Protein AF-A0A1F3YHH3-F1 (afdb_monomer)

pLDDT: mean 92.82, std 6.49, range [57.81, 98.06]

Structure (mmCIF, N/CA/C/O backbone):
data_AF-A0A1F3YHH3-F1
#
_entry.id   AF-A0A1F3YHH3-F1
#
loop_
_atom_site.group_PDB
_atom_site.id
_atom_site.type_symbol
_atom_site.label_atom_id
_atom_site.label_alt_id
_atom_site.label_comp_id
_atom_site.label_asym_id
_atom_site.label_entity_id
_atom_site.label_seq_id
_atom_site.pdbx_PDB_ins_code
_atom_site.Cartn_x
_atom_site.Cartn_y
_atom_site.Cartn_z
_atom_site.occupancy
_atom_site.B_iso_or_equiv
_atom_site.auth_seq_id
_atom_site.auth_comp_id
_atom_site.auth_asym_id
_atom_site.auth_atom_id
_atom_site.pdbx_PDB_model_num
ATOM 1 N N . MET A 1 1 ? 7.403 -2.297 -14.780 1.00 81.44 1 MET A N 1
ATOM 2 C CA . MET A 1 1 ? 7.859 -1.143 -13.970 1.00 81.44 1 MET A CA 1
ATOM 3 C C . MET A 1 1 ? 6.810 -0.033 -13.888 1.00 81.44 1 MET A C 1
ATOM 5 O O . MET A 1 1 ? 6.254 0.133 -12.816 1.00 81.44 1 MET A O 1
ATOM 9 N N . VAL A 1 2 ? 6.466 0.667 -14.980 1.00 85.75 2 VAL A N 1
ATOM 10 C CA . VAL A 1 2 ? 5.521 1.812 -14.935 1.00 85.75 2 VAL A CA 1
ATOM 11 C C . VAL A 1 2 ? 4.130 1.431 -14.414 1.00 85.75 2 VAL A C 1
ATOM 13 O O . VAL A 1 2 ? 3.632 2.083 -13.507 1.00 85.75 2 VAL A O 1
ATOM 16 N N . ALA A 1 3 ? 3.534 0.340 -14.909 1.00 89.12 3 ALA A N 1
ATOM 17 C CA . ALA A 1 3 ? 2.219 -0.115 -14.441 1.00 89.12 3 ALA A CA 1
ATOM 18 C C . ALA A 1 3 ? 2.210 -0.485 -12.944 1.00 89.12 3 ALA A C 1
ATOM 20 O O . ALA A 1 3 ? 1.313 -0.079 -12.218 1.00 89.12 3 ALA A O 1
ATOM 21 N N . LEU A 1 4 ? 3.237 -1.199 -12.464 1.00 91.00 4 LEU A N 1
ATOM 22 C CA . LEU A 1 4 ? 3.376 -1.551 -11.043 1.00 91.00 4 LEU A CA 1
ATOM 23 C C . LEU A 1 4 ? 3.613 -0.313 -10.168 1.00 91.00 4 LEU A C 1
ATOM 25 O O . LEU A 1 4 ? 3.065 -0.226 -9.075 1.00 91.00 4 LEU A O 1
ATOM 29 N N . GLY A 1 5 ? 4.383 0.657 -10.670 1.00 89.75 5 GLY A N 1
ATOM 30 C CA . GLY A 1 5 ? 4.576 1.948 -10.015 1.00 89.75 5 GLY A CA 1
ATOM 31 C C . GLY A 1 5 ? 3.264 2.720 -9.901 1.00 89.75 5 GLY A C 1
ATOM 32 O O . GLY A 1 5 ? 2.924 3.168 -8.815 1.00 89.75 5 GLY A O 1
ATOM 33 N N . ALA A 1 6 ? 2.476 2.787 -10.979 1.00 94.62 6 ALA A N 1
ATOM 34 C CA . ALA A 1 6 ? 1.156 3.414 -10.967 1.00 94.62 6 ALA A CA 1
ATOM 35 C C . ALA A 1 6 ? 0.200 2.727 -9.979 1.00 94.62 6 ALA A C 1
ATOM 37 O O . ALA A 1 6 ? -0.467 3.411 -9.208 1.00 94.62 6 ALA A O 1
ATOM 38 N N . VAL A 1 7 ? 0.177 1.389 -9.942 1.00 94.88 7 VAL A N 1
ATOM 39 C CA . VAL A 1 7 ? -0.614 0.62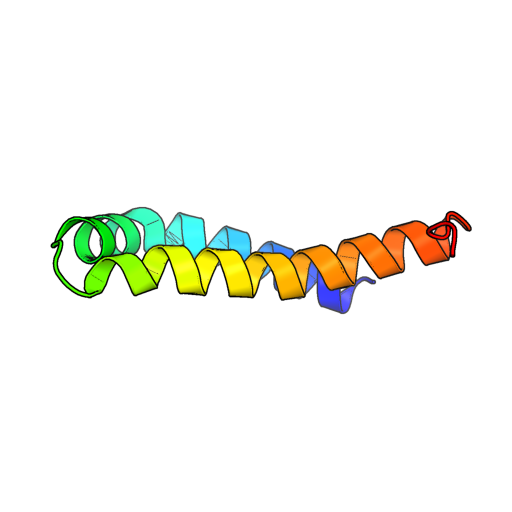7 -8.961 1.00 94.88 7 VAL A CA 1
ATOM 40 C C . VAL A 1 7 ? -0.174 0.953 -7.533 1.00 94.88 7 VAL A C 1
ATOM 42 O O . VAL A 1 7 ? -1.021 1.256 -6.698 1.00 94.88 7 VAL A O 1
ATOM 45 N N . ALA A 1 8 ? 1.131 0.952 -7.247 1.00 93.81 8 ALA A N 1
ATOM 46 C CA . ALA A 1 8 ? 1.645 1.307 -5.926 1.00 93.81 8 ALA A CA 1
ATOM 47 C C . ALA A 1 8 ? 1.273 2.751 -5.541 1.00 93.81 8 ALA A C 1
ATOM 49 O O . ALA A 1 8 ? 0.798 2.983 -4.432 1.00 93.81 8 ALA A O 1
ATOM 50 N N . SER A 1 9 ? 1.41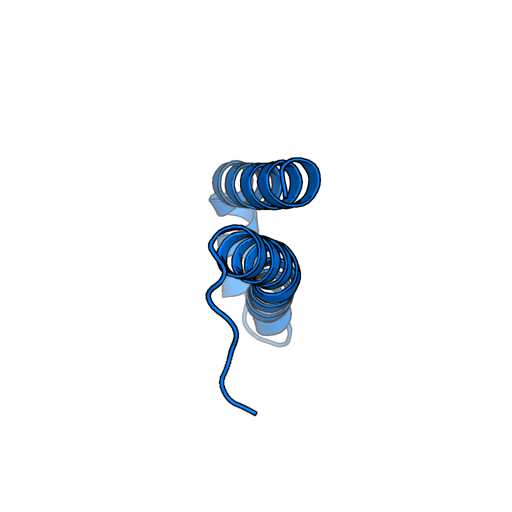5 3.712 -6.457 1.00 94.62 9 SER A N 1
ATOM 51 C CA . SER A 1 9 ? 1.023 5.108 -6.231 1.00 94.62 9 SER A CA 1
ATOM 52 C C . SER A 1 9 ? -0.475 5.259 -5.961 1.00 94.62 9 SER A C 1
ATOM 54 O O . SER A 1 9 ? -0.849 5.986 -5.045 1.00 94.62 9 SER A O 1
ATOM 56 N N . VAL A 1 10 ? -1.331 4.554 -6.709 1.00 97.06 10 VAL A N 1
ATOM 57 C CA . VAL A 1 10 ? -2.785 4.552 -6.483 1.00 97.06 10 VAL A CA 1
ATOM 58 C C . VAL A 1 10 ? -3.124 3.943 -5.127 1.00 97.06 10 VAL A C 1
ATOM 60 O O . VAL A 1 10 ? -3.945 4.508 -4.413 1.00 97.06 10 VAL A O 1
ATOM 63 N N . LEU A 1 11 ? -2.478 2.842 -4.734 1.00 96.44 11 LEU A N 1
ATOM 64 C CA . LEU A 1 11 ? -2.677 2.243 -3.412 1.00 96.44 11 LEU A CA 1
ATOM 65 C C . LEU A 1 11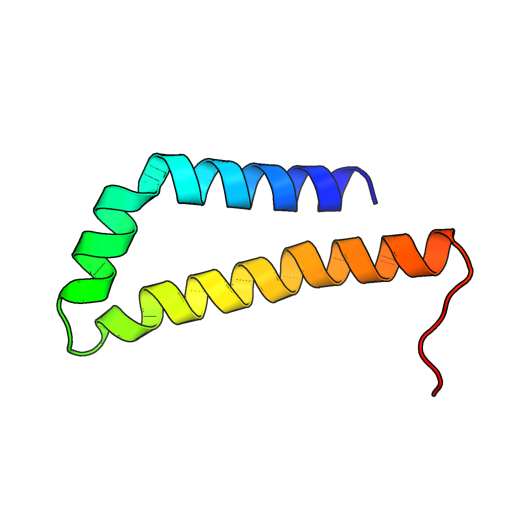 ? -2.333 3.233 -2.293 1.00 96.44 11 LEU A C 1
ATOM 67 O O . LEU A 1 11 ? -3.144 3.416 -1.388 1.00 96.44 11 LEU A O 1
ATOM 71 N N . TYR A 1 12 ? -1.186 3.920 -2.376 1.00 95.94 12 TYR A N 1
ATOM 72 C CA . TYR A 1 12 ? -0.828 4.970 -1.414 1.00 95.94 12 TYR A CA 1
ATOM 73 C C . TYR A 1 12 ? -1.849 6.111 -1.402 1.00 95.94 12 TYR A C 1
ATOM 75 O O . TYR A 1 12 ? -2.288 6.515 -0.329 1.00 95.94 12 TYR A O 1
ATOM 83 N N . ALA A 1 13 ? -2.265 6.602 -2.572 1.00 97.56 13 ALA A N 1
ATOM 84 C CA . ALA A 1 13 ? -3.260 7.665 -2.665 1.00 97.56 13 ALA A CA 1
ATOM 85 C C . ALA A 1 13 ? -4.596 7.253 -2.028 1.00 97.56 13 ALA A C 1
ATOM 87 O O . ALA A 1 13 ? -5.157 8.010 -1.243 1.00 97.56 13 ALA A O 1
ATOM 88 N N . LEU A 1 14 ? -5.079 6.040 -2.310 1.00 97.25 14 LEU A N 1
ATOM 89 C CA . LEU A 1 14 ? -6.304 5.506 -1.716 1.00 97.25 14 LEU A CA 1
ATOM 90 C C . LEU A 1 14 ? -6.188 5.361 -0.198 1.00 97.25 14 LEU A C 1
ATOM 92 O O . LEU A 1 14 ? -7.126 5.720 0.503 1.00 97.25 14 LEU A O 1
ATOM 96 N N . LEU A 1 15 ? -5.052 4.878 0.313 1.00 97.12 15 LEU A N 1
ATOM 97 C CA . LEU A 1 15 ? -4.838 4.749 1.754 1.00 97.12 15 LEU A CA 1
ATOM 98 C C . LEU A 1 15 ? -4.877 6.111 2.457 1.00 97.12 15 LEU A C 1
ATOM 100 O O . LEU A 1 15 ? -5.505 6.217 3.503 1.00 97.12 15 LEU A O 1
ATOM 104 N N . PHE A 1 16 ? -4.267 7.145 1.868 1.00 97.12 16 PHE A N 1
ATOM 105 C CA . PHE A 1 16 ? -4.326 8.510 2.402 1.00 97.12 16 PHE A CA 1
ATOM 106 C C . PHE A 1 16 ? -5.737 9.102 2.337 1.00 97.12 16 PHE A C 1
ATOM 108 O O . PHE A 1 16 ? -6.212 9.677 3.309 1.00 97.12 16 PHE A O 1
ATOM 115 N N . LEU A 1 17 ? -6.442 8.937 1.214 1.00 98.06 17 LEU A N 1
ATOM 116 C CA . LEU A 1 17 ? -7.811 9.446 1.065 1.00 98.06 17 LEU A CA 1
ATOM 117 C C . LEU A 1 17 ? -8.812 8.740 1.993 1.00 98.06 17 LEU A C 1
ATOM 119 O O . LEU A 1 17 ? -9.843 9.315 2.335 1.00 98.06 17 LEU A O 1
ATOM 123 N N . LEU A 1 18 ? -8.519 7.500 2.386 1.00 96.94 18 LEU A N 1
ATOM 124 C CA . LEU A 1 18 ? -9.367 6.665 3.236 1.00 96.94 18 LEU A CA 1
ATOM 125 C C . LEU A 1 18 ? -8.781 6.469 4.643 1.00 96.94 18 LEU A C 1
ATOM 127 O O . LEU A 1 18 ? -9.214 5.562 5.354 1.00 96.94 18 LEU A O 1
ATOM 131 N N . GLU A 1 19 ? -7.826 7.302 5.070 1.00 96.56 19 GLU A N 1
ATOM 132 C CA . GLU A 1 19 ? -7.119 7.114 6.343 1.00 96.56 19 GLU A CA 1
ATOM 133 C C . GLU A 1 19 ? -8.069 7.104 7.550 1.00 96.56 19 GLU A C 1
ATOM 135 O O . GLU A 1 19 ? -7.926 6.264 8.435 1.00 96.56 19 GLU A O 1
ATOM 140 N N . GLY A 1 20 ? -9.091 7.970 7.551 1.00 97.12 20 GLY A N 1
ATOM 141 C CA . GLY A 1 20 ? -10.089 8.054 8.620 1.00 97.12 20 GLY A CA 1
ATOM 142 C C . GLY A 1 20 ? -10.862 6.743 8.804 1.00 97.12 20 GLY A C 1
ATOM 143 O O . GLY A 1 20 ? -10.759 6.1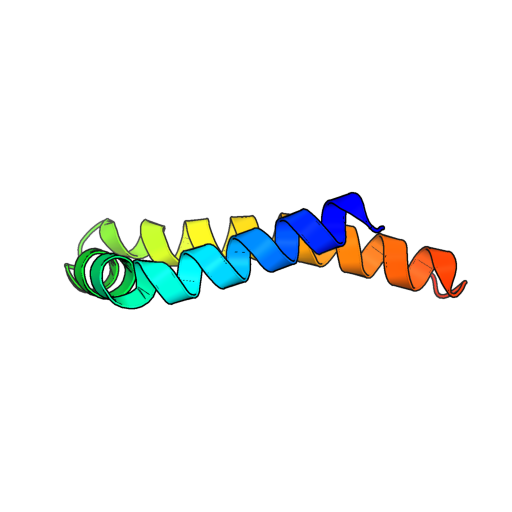35 9.869 1.00 97.12 20 GLY A O 1
ATOM 144 N N . PRO A 1 21 ? -11.575 6.253 7.769 1.00 96.31 21 PRO A N 1
ATOM 145 C CA . PRO A 1 21 ? -12.257 4.960 7.819 1.00 96.31 21 PRO A CA 1
ATOM 146 C C . PRO A 1 21 ? -11.328 3.781 8.124 1.00 96.31 21 PRO A C 1
ATOM 148 O O . PRO A 1 21 ? -11.708 2.872 8.860 1.00 96.31 21 PRO A O 1
ATOM 151 N N . VAL A 1 22 ? -10.108 3.778 7.574 1.00 96.56 22 VAL A N 1
ATOM 152 C CA . VAL A 1 22 ? -9.129 2.714 7.839 1.00 96.56 22 VAL A CA 1
ATOM 153 C C . VAL A 1 22 ? -8.749 2.696 9.316 1.00 96.56 22 VAL A C 1
ATOM 155 O O . VAL A 1 22 ? -8.748 1.622 9.916 1.00 96.56 22 VAL A O 1
ATOM 158 N N . LEU A 1 23 ? -8.468 3.852 9.918 1.00 96.31 23 LEU A N 1
ATOM 159 C CA . LEU A 1 23 ? -8.150 3.960 11.341 1.00 96.31 23 LEU A CA 1
ATOM 160 C C . LEU A 1 23 ? -9.338 3.565 12.216 1.00 96.31 23 LEU A C 1
ATOM 162 O O . LEU A 1 23 ? -9.166 2.765 13.133 1.00 96.31 23 LEU A O 1
ATOM 166 N N . GLU A 1 24 ? -10.531 4.075 11.910 1.00 96.69 24 GLU A N 1
ATOM 167 C CA . GLU A 1 24 ? -11.749 3.774 12.660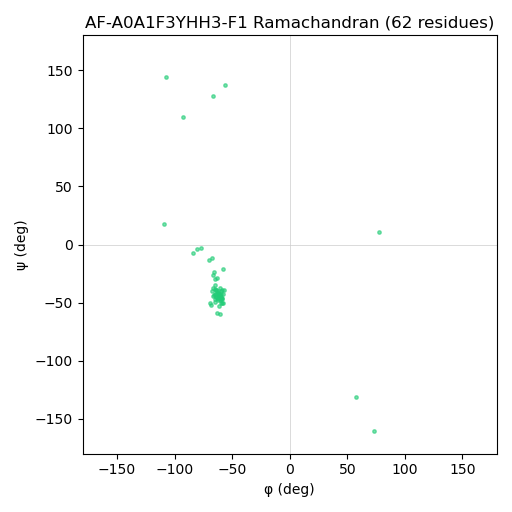 1.00 96.69 24 GLU A CA 1
ATOM 168 C C . GLU A 1 24 ? -12.028 2.272 12.676 1.00 96.69 24 GLU A C 1
ATOM 170 O O . GLU A 1 24 ? -12.200 1.694 13.746 1.00 96.69 24 GLU A O 1
ATOM 175 N N . LEU A 1 25 ? -12.007 1.619 11.511 1.00 95.44 25 LEU A N 1
ATOM 176 C CA . LEU A 1 25 ? -12.218 0.179 11.416 1.00 95.44 25 LEU A CA 1
ATOM 177 C C . LEU A 1 25 ? -11.104 -0.591 12.127 1.00 95.44 25 LEU A C 1
ATOM 179 O O . LEU A 1 25 ? -11.396 -1.490 12.906 1.00 95.44 25 LEU A O 1
ATOM 183 N N . SER A 1 26 ? -9.838 -0.221 11.920 1.00 95.56 26 SER A N 1
ATOM 184 C CA . SER A 1 26 ? -8.692 -0.914 12.531 1.00 95.56 26 SER A CA 1
ATOM 185 C C . SER A 1 26 ? -8.680 -0.821 14.062 1.00 95.56 26 SER A C 1
ATOM 187 O O . SER A 1 26 ? -8.167 -1.721 14.727 1.00 95.56 26 SER A O 1
ATOM 189 N N . ALA A 1 27 ? -9.244 0.250 14.630 1.00 94.94 27 ALA A N 1
ATOM 190 C CA . ALA A 1 27 ? -9.258 0.513 16.067 1.00 94.94 27 ALA A CA 1
ATOM 191 C C . ALA A 1 27 ? -10.399 -0.189 16.829 1.00 94.94 27 ALA A C 1
ATOM 193 O O . ALA A 1 27 ? -10.391 -0.182 18.059 1.00 94.94 27 ALA A O 1
ATOM 194 N N . GLN A 1 28 ? -11.352 -0.831 16.141 1.00 93.44 28 GLN A N 1
ATOM 195 C CA . GLN A 1 28 ? -12.500 -1.501 16.778 1.00 93.44 28 GLN A CA 1
ATOM 196 C C . GLN A 1 28 ? -12.123 -2.745 17.607 1.00 93.44 28 GLN A C 1
ATOM 198 O O . GLN A 1 28 ? -12.944 -3.250 18.373 1.00 93.44 28 GLN A O 1
ATOM 203 N N . GLY A 1 29 ? -10.885 -3.241 17.497 1.00 89.06 29 GLY A N 1
ATOM 204 C CA . GLY A 1 29 ? -10.435 -4.451 18.189 1.00 89.06 29 GLY A CA 1
ATOM 205 C C . GLY A 1 29 ? -11.027 -5.731 17.584 1.00 89.06 29 GLY A C 1
ATOM 206 O O . GLY A 1 29 ? -11.445 -5.755 16.430 1.00 89.06 29 GLY A O 1
ATOM 207 N N . GLY A 1 30 ? -11.030 -6.841 18.326 1.00 94.38 30 GLY A N 1
ATOM 208 C CA . GLY A 1 30 ? -11.539 -8.123 17.815 1.00 94.38 30 GLY A CA 1
ATOM 209 C C . GLY A 1 30 ? -10.805 -8.575 16.548 1.00 94.38 30 GLY A C 1
ATOM 210 O O . GLY A 1 30 ? -9.582 -8.545 16.512 1.00 94.38 30 GLY A O 1
ATOM 211 N N . TRP A 1 31 ? -11.538 -8.968 15.503 1.00 96.06 31 TRP A N 1
ATOM 212 C CA . TRP A 1 31 ? -10.961 -9.392 14.215 1.00 96.06 31 TRP A CA 1
ATOM 213 C C . TRP A 1 31 ? -10.563 -8.236 13.285 1.00 96.06 31 TRP A C 1
ATOM 215 O O . TRP A 1 31 ? -9.972 -8.477 12.232 1.00 96.06 31 TRP A O 1
ATOM 225 N N . TYR A 1 32 ? -10.829 -6.982 13.659 1.00 94.81 32 TYR A N 1
ATOM 226 C CA . TYR A 1 32 ? -10.546 -5.827 12.805 1.00 94.81 32 TYR A CA 1
ATOM 227 C C . TYR A 1 32 ? -9.045 -5.536 12.638 1.00 94.81 32 TYR A C 1
ATOM 229 O O . TYR A 1 32 ? -8.665 -4.851 11.690 1.00 94.81 32 TYR A O 1
ATOM 237 N N . PHE A 1 33 ? -8.168 -6.137 13.457 1.00 93.75 33 PHE A N 1
ATOM 238 C CA . PHE A 1 33 ? -6.713 -6.102 13.236 1.00 93.75 33 PHE A CA 1
ATOM 239 C C . PHE A 1 33 ? -6.302 -6.689 11.875 1.00 93.75 33 PHE A C 1
ATOM 241 O O . PHE A 1 33 ? -5.222 -6.382 11.371 1.00 93.75 33 PHE A O 1
ATOM 248 N N . LEU A 1 34 ? -7.149 -7.524 11.259 1.00 97.12 34 LEU A N 1
ATOM 249 C CA . LEU A 1 34 ? -6.893 -8.068 9.928 1.00 97.12 34 LEU A CA 1
ATOM 250 C C . LEU A 1 34 ? -6.902 -6.993 8.839 1.00 97.12 34 LEU A C 1
ATOM 252 O O . LEU A 1 34 ? -6.274 -7.191 7.805 1.00 97.12 34 LEU A O 1
ATOM 256 N N . ILE A 1 35 ? -7.567 -5.859 9.058 1.00 96.38 35 ILE A N 1
ATOM 257 C CA . ILE A 1 35 ? -7.638 -4.759 8.091 1.00 96.38 35 ILE A CA 1
ATOM 258 C C . ILE A 1 35 ? -6.249 -4.164 7.823 1.00 96.38 35 ILE A C 1
ATOM 260 O O . ILE A 1 35 ? -5.800 -4.233 6.674 1.00 96.38 35 ILE A O 1
ATOM 264 N N . PRO A 1 36 ? -5.511 -3.646 8.828 1.00 96.00 36 PRO A N 1
ATOM 265 C CA . PRO A 1 36 ? -4.175 -3.111 8.587 1.00 96.00 36 PRO A CA 1
ATOM 266 C C . PRO A 1 36 ? -3.194 -4.200 8.130 1.00 96.00 36 PRO A C 1
ATOM 268 O O . PRO A 1 36 ? -2.303 -3.916 7.332 1.00 96.00 36 PRO A O 1
ATOM 271 N N . VAL A 1 37 ? -3.385 -5.459 8.546 1.00 97.25 37 VAL A N 1
ATOM 272 C CA . VAL A 1 37 ? -2.583 -6.601 8.069 1.00 97.25 37 VAL A CA 1
ATOM 273 C C . VAL A 1 37 ? -2.801 -6.848 6.572 1.00 97.25 37 VAL A C 1
ATOM 275 O O . VAL A 1 37 ? -1.836 -6.934 5.814 1.00 97.25 37 VAL A O 1
ATOM 278 N N . ALA A 1 38 ? -4.052 -6.921 6.116 1.00 97.50 38 ALA A N 1
ATOM 279 C CA . ALA A 1 38 ? -4.387 -7.124 4.708 1.00 97.50 38 ALA A CA 1
ATOM 280 C C . ALA A 1 38 ? -3.885 -5.967 3.830 1.00 97.50 38 ALA A C 1
ATOM 282 O O . ALA A 1 38 ? -3.346 -6.202 2.744 1.00 97.50 38 ALA A O 1
ATOM 283 N N . ILE A 1 39 ? -3.996 -4.728 4.321 1.00 97.00 39 ILE A N 1
ATOM 284 C CA . ILE A 1 39 ? -3.421 -3.547 3.667 1.00 97.00 39 ILE A CA 1
ATOM 285 C C . ILE A 1 39 ? -1.899 -3.710 3.554 1.00 97.00 39 ILE A C 1
ATOM 287 O O . ILE A 1 39 ? -1.362 -3.622 2.451 1.00 97.00 39 ILE A O 1
ATOM 291 N N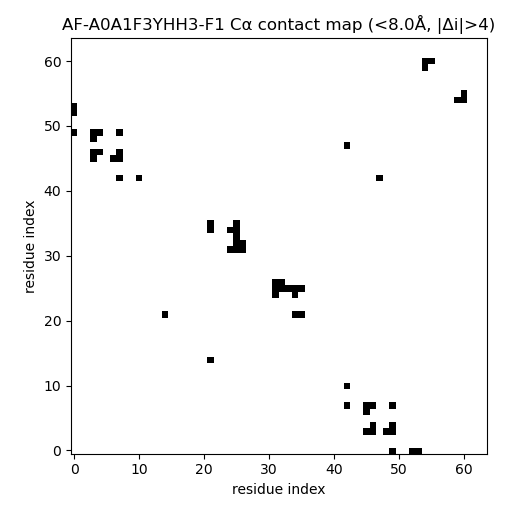 . ALA A 1 40 ? -1.203 -4.042 4.645 1.00 96.81 40 ALA A N 1
ATOM 292 C CA . ALA A 1 40 ? 0.247 -4.233 4.635 1.00 96.81 40 ALA A CA 1
ATOM 293 C C . ALA A 1 40 ? 0.701 -5.313 3.636 1.00 96.81 40 ALA A C 1
ATOM 295 O O . ALA A 1 40 ? 1.663 -5.096 2.894 1.00 96.81 40 ALA A O 1
ATOM 296 N N . PHE A 1 41 ? -0.005 -6.447 3.549 1.00 97.88 41 PHE A N 1
ATOM 297 C CA . PHE A 1 41 ? 0.291 -7.494 2.562 1.00 97.88 41 PHE A CA 1
ATOM 298 C C . PHE A 1 41 ? 0.042 -7.033 1.124 1.00 97.88 41 PHE A C 1
ATOM 300 O O . PHE A 1 41 ? 0.881 -7.263 0.254 1.00 97.88 41 PHE A O 1
ATOM 307 N N . THR A 1 42 ? -1.067 -6.335 0.874 1.00 96.69 42 THR A N 1
ATOM 308 C CA . THR A 1 42 ? -1.392 -5.791 -0.454 1.00 96.69 42 THR A CA 1
ATOM 309 C C . THR A 1 42 ? -0.293 -4.845 -0.941 1.00 96.69 42 THR A C 1
ATOM 311 O O . THR A 1 42 ? 0.193 -4.974 -2.067 1.00 96.69 42 THR A O 1
ATOM 314 N N . PHE A 1 43 ? 0.164 -3.943 -0.068 1.00 96.56 43 PHE A N 1
ATOM 315 C CA . PHE A 1 43 ? 1.273 -3.038 -0.362 1.00 96.56 43 PHE A CA 1
ATOM 316 C C . PHE A 1 43 ? 2.586 -3.790 -0.557 1.00 96.56 43 PHE A C 1
ATOM 318 O O . PHE 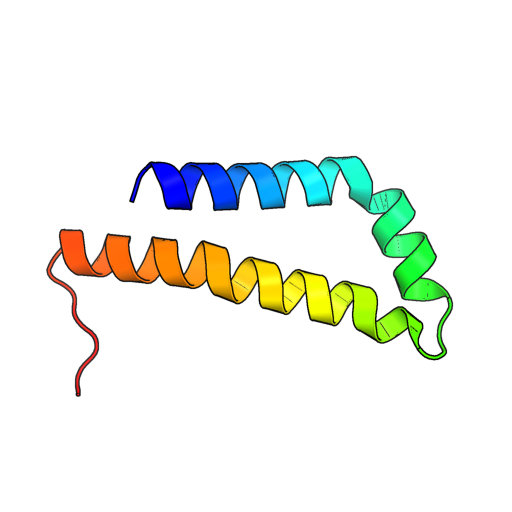A 1 43 ? 3.309 -3.503 -1.507 1.00 96.56 43 PHE A O 1
ATOM 325 N N . SER A 1 44 ? 2.876 -4.780 0.286 1.00 95.50 44 SER A N 1
ATOM 326 C CA . SER A 1 44 ? 4.098 -5.584 0.179 1.00 95.50 44 SER A CA 1
ATOM 327 C C . SER A 1 44 ? 4.194 -6.302 -1.169 1.00 95.50 44 SER A C 1
ATOM 329 O O . SER A 1 44 ? 5.262 -6.315 -1.777 1.00 95.50 44 SER A O 1
ATOM 331 N N . LEU A 1 45 ? 3.082 -6.836 -1.682 1.00 94.38 45 LEU A N 1
ATOM 332 C CA . LEU A 1 45 ? 3.038 -7.479 -2.997 1.00 94.38 45 LEU A CA 1
ATOM 333 C C . LEU A 1 45 ? 3.202 -6.467 -4.137 1.00 94.38 45 LEU A C 1
ATOM 335 O O . LEU A 1 45 ? 4.047 -6.658 -5.012 1.00 94.38 45 LEU A O 1
ATOM 339 N N . ALA A 1 46 ? 2.428 -5.378 -4.128 1.00 94.38 46 ALA A N 1
ATOM 340 C CA . ALA A 1 46 ? 2.451 -4.390 -5.205 1.00 94.38 46 ALA A CA 1
ATOM 341 C C . ALA A 1 46 ? 3.775 -3.609 -5.253 1.00 94.38 46 ALA A C 1
ATOM 343 O O . ALA A 1 46 ? 4.443 -3.559 -6.291 1.00 94.38 46 ALA A O 1
ATOM 344 N N . HIS A 1 47 ? 4.183 -3.033 -4.120 1.00 93.44 47 HIS A N 1
ATOM 345 C CA . HIS A 1 47 ? 5.434 -2.293 -3.998 1.00 93.44 47 HIS A CA 1
ATOM 346 C C . HIS A 1 47 ? 6.645 -3.222 -4.134 1.00 93.44 47 HIS A C 1
ATOM 348 O O . HIS A 1 47 ? 7.599 -2.874 -4.822 1.00 93.44 47 HIS A O 1
ATOM 354 N N . GLY A 1 48 ? 6.601 -4.430 -3.562 1.00 92.31 48 GLY A N 1
ATOM 355 C CA . GLY A 1 48 ? 7.675 -5.415 -3.703 1.00 92.31 48 GLY A CA 1
ATOM 356 C C . GLY A 1 48 ? 7.898 -5.843 -5.154 1.00 92.31 48 GLY A C 1
ATOM 357 O O . GLY A 1 48 ? 9.036 -5.854 -5.620 1.00 92.31 48 GLY A O 1
ATOM 358 N N . ALA A 1 49 ? 6.827 -6.111 -5.910 1.00 92.19 49 ALA A N 1
ATOM 359 C CA . ALA A 1 49 ? 6.926 -6.435 -7.334 1.00 92.19 49 ALA A CA 1
ATOM 360 C C . ALA A 1 49 ? 7.482 -5.265 -8.165 1.00 92.19 49 ALA A C 1
ATOM 362 O O . ALA A 1 49 ? 8.274 -5.483 -9.090 1.00 92.19 49 ALA A O 1
ATOM 363 N N . PHE A 1 50 ? 7.086 -4.027 -7.841 1.00 93.06 50 PHE A N 1
ATOM 364 C CA . PHE A 1 50 ? 7.648 -2.823 -8.453 1.00 93.06 50 PHE A CA 1
ATOM 365 C C . PHE A 1 50 ? 9.148 -2.702 -8.171 1.00 93.06 50 PHE A C 1
ATOM 367 O O . PHE A 1 50 ? 9.932 -2.592 -9.111 1.00 93.06 50 PHE A O 1
ATOM 374 N N . THR A 1 51 ? 9.537 -2.767 -6.899 1.00 91.62 51 THR A N 1
ATOM 375 C CA . THR A 1 51 ? 10.918 -2.592 -6.444 1.00 91.62 51 THR A CA 1
ATOM 376 C C . THR A 1 51 ? 11.828 -3.704 -6.964 1.00 91.62 51 THR A C 1
ATOM 378 O O . THR A 1 51 ? 12.935 -3.418 -7.405 1.00 91.62 51 THR A O 1
ATOM 381 N N . GLY A 1 52 ? 11.358 -4.955 -7.022 1.00 89.94 52 GLY A N 1
ATOM 382 C CA . GLY A 1 52 ? 12.091 -6.053 -7.662 1.00 89.94 52 GLY A CA 1
ATOM 383 C C . GLY A 1 52 ? 12.382 -5.773 -9.139 1.00 89.94 52 GLY A C 1
ATOM 384 O O . GLY A 1 52 ? 13.537 -5.792 -9.552 1.00 89.94 52 GLY A O 1
ATOM 385 N N . ASN A 1 53 ? 11.354 -5.391 -9.910 1.00 90.31 53 ASN A N 1
ATOM 386 C CA . ASN A 1 53 ? 11.530 -4.990 -11.311 1.00 90.31 53 ASN A CA 1
ATOM 387 C C . ASN A 1 53 ? 12.455 -3.773 -11.467 1.00 90.31 53 ASN A C 1
ATOM 389 O O . ASN A 1 53 ? 13.197 -3.684 -12.440 1.00 90.31 53 ASN A O 1
ATOM 393 N N . PHE A 1 54 ? 12.378 -2.812 -10.546 1.00 91.81 54 PHE A N 1
ATOM 394 C CA . PHE A 1 54 ? 13.228 -1.625 -10.552 1.00 91.81 54 PHE A CA 1
ATOM 395 C C . PHE A 1 54 ? 14.705 -2.004 -10.395 1.00 91.81 54 PHE A C 1
ATOM 397 O O . PHE A 1 54 ? 15.532 -1.576 -11.198 1.00 91.81 54 PHE A O 1
ATOM 404 N N . TRP A 1 55 ? 15.030 -2.861 -9.424 1.00 92.25 55 TRP A N 1
ATOM 405 C CA . TRP A 1 55 ? 16.392 -3.364 -9.241 1.00 92.25 55 TRP A CA 1
ATOM 406 C C . TRP A 1 55 ? 16.868 -4.212 -10.423 1.00 92.25 55 TRP A C 1
ATOM 408 O O . TRP A 1 55 ? 18.003 -4.035 -10.866 1.00 92.25 55 TRP A O 1
ATOM 418 N N . ASP A 1 56 ? 15.994 -5.045 -10.997 1.00 90.31 56 ASP A N 1
ATOM 419 C CA . ASP A 1 56 ? 16.304 -5.832 -12.196 1.00 90.31 56 ASP A CA 1
ATOM 420 C C . ASP A 1 56 ? 16.683 -4.942 -13.392 1.00 90.31 56 ASP A C 1
ATOM 422 O O . ASP A 1 56 ? 17.656 -5.236 -14.087 1.00 90.31 56 ASP A O 1
ATOM 426 N N . VAL A 1 57 ? 15.962 -3.833 -13.615 1.00 90.62 57 VAL A N 1
ATOM 427 C CA . VAL A 1 57 ? 16.277 -2.847 -14.671 1.00 90.62 57 VAL A CA 1
ATOM 428 C C . VAL A 1 57 ? 17.620 -2.157 -14.417 1.00 90.62 57 VAL A C 1
ATOM 430 O O . VAL A 1 57 ? 18.352 -1.882 -15.365 1.00 90.62 57 VAL A O 1
ATOM 433 N N . LEU A 1 58 ? 17.975 -1.916 -13.153 1.00 92.31 58 LEU A N 1
ATOM 434 C CA . LEU A 1 58 ? 19.283 -1.376 -12.765 1.00 92.31 58 LEU A CA 1
ATOM 435 C C . LEU A 1 58 ? 20.412 -2.422 -12.794 1.00 92.31 58 LEU A C 1
ATOM 437 O O . LEU A 1 58 ? 21.567 -2.081 -12.543 1.00 92.31 58 LEU A O 1
ATOM 441 N N . GLY A 1 59 ? 20.104 -3.688 -13.088 1.00 91.06 59 GLY A N 1
ATOM 442 C CA . GLY A 1 59 ? 21.074 -4.783 -13.111 1.00 91.06 59 GLY A CA 1
ATOM 443 C C . GLY A 1 59 ? 21.469 -5.308 -11.726 1.00 91.06 59 GLY A C 1
ATOM 444 O O . GLY A 1 59 ? 22.398 -6.109 -11.621 1.00 91.06 59 GLY A O 1
ATOM 445 N N . VAL A 1 60 ? 20.771 -4.899 -10.663 1.00 89.69 60 VAL A N 1
ATOM 446 C CA . VAL A 1 60 ? 20.997 -5.374 -9.294 1.00 89.69 60 VAL A CA 1
ATOM 447 C C . VAL A 1 60 ? 20.076 -6.560 -9.034 1.00 89.69 60 VAL A C 1
ATOM 449 O O . VAL A 1 60 ? 18.866 -6.405 -8.911 1.00 89.69 60 VAL A O 1
ATOM 452 N N . LYS A 1 61 ? 20.649 -7.759 -8.923 1.00 82.00 61 LYS A N 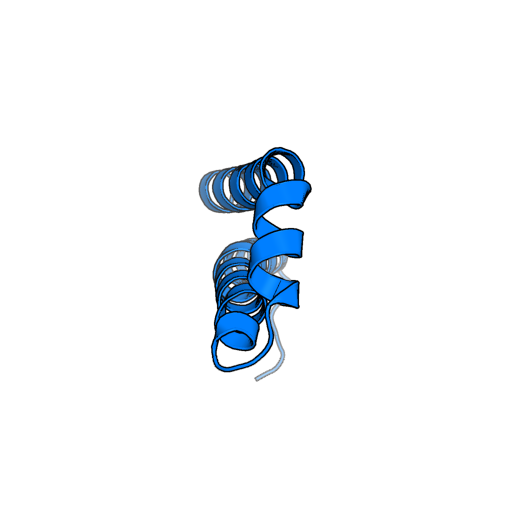1
ATOM 453 C CA . LYS A 1 61 ? 19.898 -8.974 -8.586 1.00 82.00 61 LYS A CA 1
ATOM 454 C C . LYS A 1 61 ? 20.206 -9.427 -7.172 1.00 82.00 61 LYS A C 1
ATOM 456 O O . LYS A 1 61 ? 21.347 -9.338 -6.717 1.00 82.00 61 LYS A O 1
ATOM 461 N N . ALA A 1 62 ? 19.190 -9.957 -6.496 1.00 78.00 62 ALA A N 1
ATOM 462 C CA . ALA A 1 62 ? 19.395 -10.654 -5.237 1.00 78.00 62 ALA A CA 1
ATOM 463 C C . ALA A 1 62 ? 20.393 -11.804 -5.439 1.00 78.00 62 ALA A C 1
ATOM 465 O O . ALA A 1 62 ? 20.342 -12.532 -6.436 1.00 78.00 62 ALA A O 1
ATOM 466 N N . LYS A 1 63 ? 21.316 -11.953 -4.488 1.00 73.12 63 LYS A N 1
ATOM 467 C CA . LYS A 1 63 ? 22.223 -13.098 -4.455 1.00 73.12 63 LYS A CA 1
ATOM 468 C C . LYS A 1 63 ? 21.379 -14.347 -4.178 1.00 73.12 63 LYS A C 1
ATOM 470 O O . 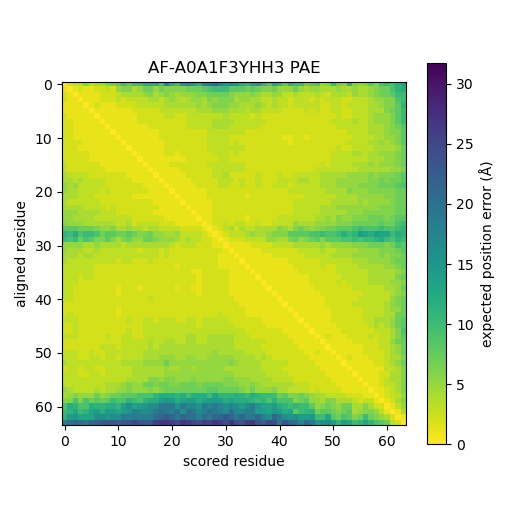LYS A 1 63 ? 20.572 -14.323 -3.252 1.00 73.12 63 LYS A O 1
ATOM 475 N N . LYS A 1 64 ? 21.528 -15.375 -5.018 1.00 57.81 64 LYS A N 1
ATOM 476 C CA . LYS A 1 64 ? 20.954 -16.703 -4.760 1.00 57.81 64 LYS A CA 1
ATOM 477 C C . LYS A 1 64 ? 21.519 -17.295 -3.476 1.00 57.81 64 LYS A C 1
ATOM 479 O O . LYS A 1 64 ? 22.723 -17.058 -3.221 1.00 57.81 64 LYS A O 1
#

Secondary structure (DSSP, 8-state):
-HHHHHHHHHHHHHHHHTHHHHHHHHTT-GGGGHHHHHHHHHHHHHHHHHHHHHHHHTT-----

Sequence (64 aa):
MVALGAVASVLYALLFLLEGPVLELSAQGGWYFLIPVAIAFTFSLAHGAFTGNFWDVLGVKAKK

Solvent-accessible surface area (backbone atoms only — not comparable to full-atom values): 3569 Å² total; per-residue (Å²): 88,69,68,38,45,51,51,35,52,49,51,53,50,50,49,64,78,39,41,66,64,53,49,56,50,38,67,70,44,85,77,30,55,52,51,61,50,52,50,52,50,53,47,49,54,40,43,45,55,21,51,51,46,50,34,51,75,72,69,52,70,84,83,130

Mean predicted aligned error: 3.98 Å

Foldseek 3Di:
DVVLVVVLVVLVVVCVVCVPVLCVQCPPDDPSVVSVVVSVVVNCVSVVVVVQVVCVVVVHDDDD

Radius of gyration: 14.9 Å; Cα contacts (8 Å, |Δi|>4): 31; chains: 1; bounding box: 35×26×33 Å